Protein AF-A0A9J6EA76-F1 (afdb_monomer_lite)

Secondary structure (DSSP, 8-state):
------------HHHHHHHHHHHS-HHHHHHHTT---SSHHHHHHHHHHHHHHHHHHTT-PPPPPSTTS--TTTS------------------------------------TTSS-GGG-SS------------------------------B-TTT--BTS-GGG--SPP--------

Structure (mmCIF, N/CA/C/O backbone):
data_AF-A0A9J6EA76-F1
#
_entry.id   AF-A0A9J6EA76-F1
#
loop_
_atom_site.group_PDB
_atom_site.id
_atom_site.type_symbol
_atom_site.label_atom_id
_atom_site.label_alt_id
_atom_site.label_comp_id
_atom_site.label_asym_id
_atom_site.label_entity_id
_atom_site.label_seq_id
_atom_site.pdbx_PDB_ins_code
_atom_site.Cartn_x
_atom_site.Cartn_y
_atom_site.Cartn_z
_atom_site.occupancy
_atom_site.B_iso_or_equiv
_atom_site.auth_seq_id
_atom_site.auth_comp_id
_atom_site.auth_asym_id
_atom_site.auth_atom_id
_atom_site.pdbx_PDB_model_num
ATOM 1 N N . MET A 1 1 ? 14.378 36.658 -20.637 1.00 55.88 1 MET A N 1
ATOM 2 C CA . MET A 1 1 ? 14.372 35.574 -19.633 1.00 55.88 1 MET A CA 1
ATOM 3 C C . MET A 1 1 ? 14.347 34.257 -20.388 1.00 55.88 1 MET A C 1
ATOM 5 O O . MET A 1 1 ? 13.296 33.872 -20.879 1.00 55.88 1 MET A O 1
ATOM 9 N N . LEU A 1 2 ? 15.512 33.643 -20.594 1.00 50.22 2 LEU A N 1
ATOM 10 C CA . LEU A 1 2 ? 15.622 32.331 -21.230 1.00 50.22 2 LEU A CA 1
ATOM 11 C C . LEU A 1 2 ? 15.517 31.289 -20.116 1.00 50.22 2 LEU A C 1
ATOM 13 O O . LEU A 1 2 ? 16.391 31.225 -19.254 1.00 50.22 2 LEU A O 1
ATOM 17 N N . PHE A 1 3 ? 14.417 30.540 -20.088 1.00 50.12 3 PHE A N 1
ATOM 18 C CA . PHE A 1 3 ? 14.299 29.373 -19.224 1.00 50.12 3 PHE A CA 1
ATOM 19 C C . PHE A 1 3 ? 15.190 28.288 -19.816 1.00 50.12 3 PHE A C 1
ATOM 21 O O . PHE A 1 3 ? 14.877 27.731 -20.865 1.00 50.12 3 PHE A O 1
ATOM 28 N N . SER A 1 4 ? 16.329 28.039 -19.173 1.00 51.38 4 SER A N 1
ATOM 29 C CA . SER A 1 4 ? 17.165 26.885 -19.473 1.00 51.38 4 SER A CA 1
ATOM 30 C C . SER A 1 4 ? 16.314 25.635 -19.305 1.00 51.38 4 SER A C 1
ATOM 32 O O . SER A 1 4 ? 15.942 25.285 -18.185 1.00 51.38 4 SER A O 1
ATOM 34 N N . SER A 1 5 ? 15.981 24.990 -20.420 1.00 47.91 5 SER A N 1
ATOM 35 C CA . SER A 1 5 ? 15.414 23.650 -20.441 1.00 47.91 5 SER A CA 1
ATOM 36 C C . SER A 1 5 ? 16.389 22.749 -19.698 1.00 47.91 5 SER A C 1
ATOM 38 O O . SER A 1 5 ? 17.447 22.408 -20.224 1.00 47.91 5 SER A O 1
ATOM 40 N N . SER A 1 6 ? 16.083 22.438 -18.439 1.00 50.69 6 SER A N 1
ATOM 41 C CA . SER A 1 6 ? 16.825 21.447 -17.676 1.00 50.69 6 SER A CA 1
ATOM 42 C C . SER A 1 6 ? 16.812 20.176 -18.505 1.00 50.69 6 SER A C 1
ATOM 44 O O . SER A 1 6 ? 15.739 19.627 -18.759 1.00 50.69 6 SER A O 1
ATOM 46 N N . THR A 1 7 ? 17.983 19.755 -18.968 1.00 48.06 7 THR A N 1
ATOM 47 C CA . THR A 1 7 ? 18.190 18.452 -19.579 1.00 48.06 7 THR A CA 1
ATOM 48 C C . THR A 1 7 ? 17.643 17.425 -18.604 1.00 48.06 7 THR A C 1
ATOM 50 O O . THR A 1 7 ? 18.221 17.187 -17.543 1.00 48.06 7 THR A O 1
ATOM 53 N N . THR A 1 8 ? 16.472 16.884 -18.921 1.00 62.00 8 THR A N 1
ATOM 54 C CA . THR A 1 8 ? 15.944 15.679 -18.306 1.00 62.00 8 THR A CA 1
ATOM 55 C C . THR A 1 8 ? 16.911 14.576 -18.688 1.00 62.00 8 THR A C 1
ATOM 57 O O . THR A 1 8 ? 16.767 13.954 -19.734 1.00 62.00 8 THR A O 1
ATOM 60 N N . GLU A 1 9 ? 17.964 14.406 -17.894 1.00 66.94 9 GLU A N 1
ATOM 61 C CA . GLU A 1 9 ? 18.792 13.216 -17.946 1.00 66.94 9 GLU A CA 1
ATOM 62 C C . GLU A 1 9 ? 17.839 12.044 -17.712 1.00 66.94 9 GLU A C 1
ATOM 64 O O . GLU A 1 9 ? 17.245 11.907 -16.636 1.00 66.94 9 GLU A O 1
ATOM 69 N N . GLU A 1 10 ? 17.559 11.298 -18.779 1.00 83.44 10 GLU A N 1
ATOM 70 C CA . GLU A 1 10 ? 16.584 10.220 -18.750 1.00 83.44 10 GLU A CA 1
ATOM 71 C C . GLU A 1 10 ? 17.163 9.086 -17.913 1.00 83.44 10 GLU A C 1
ATOM 73 O O . GLU A 1 10 ? 17.881 8.214 -18.393 1.00 83.44 10 GLU A O 1
ATOM 78 N N . VAL A 1 11 ? 16.875 9.124 -16.613 1.00 92.88 11 VAL A N 1
ATOM 79 C CA . VAL A 1 11 ? 17.187 8.018 -15.714 1.00 92.88 11 VAL A CA 1
ATOM 80 C C . VAL A 1 11 ? 16.477 6.785 -16.263 1.00 92.88 11 VAL A C 1
ATOM 82 O O . VAL A 1 11 ? 15.264 6.827 -16.498 1.00 92.88 11 VAL A O 1
ATOM 85 N N . ALA A 1 12 ? 17.227 5.706 -16.465 1.00 94.94 12 ALA A N 1
ATOM 86 C CA . ALA A 1 12 ? 16.682 4.453 -16.956 1.00 94.94 12 ALA A CA 1
ATOM 87 C C . ALA A 1 12 ? 15.577 3.931 -16.012 1.00 94.94 12 ALA A C 1
ATOM 89 O O . ALA A 1 12 ? 15.610 4.129 -14.791 1.00 94.94 12 ALA A O 1
ATOM 90 N N . ASP A 1 13 ? 14.530 3.342 -16.588 1.00 93.81 13 ASP A N 1
ATOM 91 C CA . ASP A 1 13 ? 13.317 2.991 -15.844 1.00 93.81 13 ASP A CA 1
ATOM 92 C C . ASP A 1 13 ? 13.537 1.868 -14.822 1.00 93.81 13 ASP A C 1
ATOM 94 O O . ASP A 1 13 ? 12.853 1.839 -13.800 1.00 93.81 13 ASP A O 1
ATOM 98 N N . ASP A 1 14 ? 14.521 1.001 -15.041 1.00 94.06 14 ASP A N 1
ATOM 99 C CA . ASP A 1 14 ? 14.973 -0.018 -14.091 1.00 94.06 14 ASP A CA 1
ATOM 100 C C . ASP A 1 14 ? 15.482 0.615 -12.786 1.00 94.06 14 ASP A C 1
ATOM 102 O O . ASP A 1 14 ? 15.078 0.210 -11.695 1.00 94.06 14 ASP A O 1
ATOM 106 N N . VAL A 1 15 ? 16.272 1.689 -12.882 1.00 95.75 15 VAL A N 1
ATOM 107 C CA . VAL A 1 15 ? 16.758 2.447 -11.719 1.00 95.75 15 VAL A CA 1
ATOM 108 C C . VAL A 1 15 ? 15.598 3.128 -10.988 1.00 95.75 15 VAL A C 1
ATOM 110 O O . VAL A 1 15 ? 15.582 3.202 -9.753 1.00 95.75 15 VAL A O 1
ATOM 113 N N . LYS A 1 16 ? 14.589 3.611 -11.726 1.00 96.19 16 LYS A N 1
ATOM 114 C CA . LYS A 1 16 ? 13.380 4.195 -11.121 1.00 96.19 16 LYS A CA 1
ATOM 115 C C . LYS A 1 16 ? 12.563 3.138 -10.383 1.00 96.19 16 LYS A C 1
ATOM 117 O O . LYS A 1 16 ? 12.138 3.395 -9.258 1.00 96.19 16 LYS A O 1
ATOM 122 N N . VAL A 1 17 ? 12.366 1.965 -10.986 1.00 96.56 17 VAL A N 1
ATOM 123 C CA . VAL A 1 17 ? 11.671 0.832 -10.360 1.00 96.56 17 VAL A CA 1
ATOM 124 C C . VAL A 1 17 ? 12.399 0.407 -9.087 1.00 96.56 17 VAL A C 1
ATOM 126 O O . VAL A 1 17 ? 11.758 0.306 -8.044 1.00 96.56 17 VAL A O 1
ATOM 129 N N . ASP A 1 18 ? 13.724 0.254 -9.121 1.00 96.06 18 ASP A N 1
ATOM 130 C CA . ASP A 1 18 ? 14.513 -0.111 -7.939 1.00 96.06 18 ASP A CA 1
ATOM 131 C C . ASP A 1 18 ? 14.368 0.924 -6.811 1.00 96.06 18 ASP A C 1
ATOM 133 O O . ASP A 1 18 ? 14.136 0.578 -5.649 1.00 96.06 18 ASP A O 1
ATOM 137 N N . ARG A 1 19 ? 14.393 2.222 -7.144 1.00 97.25 19 ARG A N 1
ATOM 138 C CA . ARG A 1 19 ? 14.148 3.290 -6.163 1.00 97.25 19 ARG A CA 1
ATOM 139 C C . ARG A 1 19 ? 12.747 3.195 -5.547 1.00 97.25 19 ARG A C 1
ATOM 141 O O . ARG A 1 19 ? 12.625 3.355 -4.333 1.00 97.25 19 ARG A O 1
ATOM 148 N N . VAL A 1 20 ? 11.712 2.924 -6.346 1.00 96.75 20 VAL A N 1
ATOM 149 C CA . VAL A 1 20 ? 10.336 2.747 -5.847 1.00 96.75 20 VAL A CA 1
ATOM 150 C C . VAL A 1 20 ? 10.244 1.525 -4.935 1.00 96.75 20 VAL A C 1
ATOM 152 O O . VAL A 1 20 ? 9.685 1.627 -3.844 1.00 96.75 20 VAL A O 1
ATOM 155 N N . LEU A 1 21 ? 10.840 0.395 -5.324 1.00 95.50 21 LEU A N 1
ATOM 156 C CA . LEU A 1 21 ? 10.836 -0.829 -4.521 1.00 95.50 21 LEU A CA 1
ATOM 157 C C . LEU A 1 21 ? 11.513 -0.619 -3.160 1.00 95.50 21 LEU A C 1
ATOM 159 O O . LEU A 1 21 ? 10.963 -1.039 -2.144 1.00 95.50 21 LEU A O 1
ATOM 163 N N . ARG A 1 22 ? 12.634 0.113 -3.106 1.00 95.88 22 ARG A N 1
ATOM 164 C CA . ARG A 1 22 ? 13.307 0.470 -1.841 1.00 95.88 22 ARG A CA 1
ATOM 165 C C . ARG A 1 22 ? 12.469 1.381 -0.941 1.00 95.88 22 ARG A C 1
ATOM 167 O O . ARG A 1 22 ? 12.598 1.315 0.277 1.00 95.88 22 ARG A O 1
ATOM 174 N N . GLN A 1 23 ? 11.644 2.248 -1.526 1.00 96.50 23 GLN A N 1
ATOM 175 C CA . GLN A 1 23 ? 10.767 3.167 -0.788 1.00 96.50 23 GLN A CA 1
ATOM 176 C C . GLN A 1 23 ? 9.445 2.522 -0.355 1.00 96.50 23 GLN A C 1
ATOM 178 O O . GLN A 1 23 ? 8.742 3.056 0.504 1.00 96.50 23 GLN A O 1
ATOM 183 N N . MET A 1 24 ? 9.091 1.386 -0.949 1.00 95.38 24 MET A N 1
ATOM 184 C CA . MET A 1 24 ? 7.851 0.678 -0.674 1.00 95.38 24 MET A CA 1
ATOM 185 C C . MET A 1 24 ? 7.866 0.039 0.726 1.00 95.38 24 MET A C 1
ATOM 187 O O . MET A 1 24 ? 8.911 -0.360 1.232 1.00 95.38 24 MET A O 1
ATOM 191 N N . HIS A 1 25 ? 6.699 -0.085 1.365 1.00 92.31 25 HIS A N 1
ATOM 192 C CA . HIS A 1 25 ? 6.581 -0.681 2.700 1.00 92.31 25 HIS A CA 1
ATOM 193 C C . HIS A 1 25 ? 7.017 -2.166 2.708 1.00 92.31 25 HIS A C 1
ATOM 195 O O . HIS A 1 25 ? 6.622 -2.894 1.796 1.00 92.31 25 HIS A O 1
ATOM 201 N N . PRO A 1 26 ? 7.727 -2.672 3.740 1.00 92.88 26 PRO A N 1
ATOM 202 C CA . PRO A 1 26 ? 8.250 -4.048 3.758 1.00 92.88 26 PRO A CA 1
ATOM 203 C C . PRO A 1 26 ? 7.195 -5.136 3.499 1.00 92.88 26 PRO A C 1
ATOM 205 O O . PRO A 1 26 ? 7.407 -6.028 2.689 1.00 92.88 26 PRO A O 1
ATOM 208 N N . GLN A 1 27 ? 5.997 -5.007 4.081 1.00 88.56 27 GLN A N 1
ATOM 209 C CA . GLN A 1 27 ? 4.901 -5.967 3.846 1.00 88.56 27 GLN A CA 1
ATOM 210 C C . GLN A 1 27 ? 4.429 -6.030 2.382 1.00 88.56 27 GLN A C 1
ATOM 212 O O . GLN A 1 27 ? 3.846 -7.029 1.963 1.00 88.56 27 GLN A O 1
ATOM 217 N N . LEU A 1 28 ? 4.625 -4.950 1.618 1.00 92.06 28 LEU A N 1
ATOM 218 C CA . LEU A 1 28 ? 4.343 -4.919 0.185 1.00 92.06 28 LEU A CA 1
ATOM 219 C C . LEU A 1 28 ? 5.506 -5.519 -0.605 1.00 92.06 28 LEU A C 1
ATOM 221 O O . LEU A 1 28 ? 5.261 -6.194 -1.597 1.00 92.06 28 LEU A O 1
ATOM 225 N N . GLN A 1 29 ? 6.750 -5.329 -0.153 1.00 93.75 29 GLN A N 1
ATOM 226 C CA . GLN A 1 29 ? 7.928 -5.927 -0.787 1.00 93.75 29 GLN A CA 1
ATOM 227 C C . GLN A 1 29 ? 7.837 -7.459 -0.792 1.00 93.75 29 GLN A C 1
ATOM 229 O O . GLN A 1 29 ? 8.081 -8.066 -1.831 1.00 93.75 29 GLN A O 1
ATOM 234 N N . ASP A 1 30 ? 7.350 -8.075 0.290 1.00 93.25 30 ASP A N 1
ATOM 235 C CA . ASP A 1 30 ? 7.123 -9.530 0.361 1.00 93.25 30 ASP A CA 1
ATOM 236 C C . ASP A 1 30 ? 6.160 -10.045 -0.720 1.00 93.25 30 ASP A C 1
ATOM 238 O O . ASP A 1 30 ? 6.292 -11.162 -1.216 1.00 93.25 30 ASP A O 1
ATOM 242 N N . LEU A 1 31 ? 5.166 -9.235 -1.093 1.00 92.69 31 LEU A N 1
ATOM 243 C CA . LEU A 1 31 ? 4.193 -9.582 -2.132 1.00 92.69 31 LEU A CA 1
ATOM 244 C C . LEU A 1 31 ? 4.749 -9.406 -3.547 1.00 92.69 31 LEU A C 1
ATOM 246 O O . LEU A 1 31 ? 4.171 -9.931 -4.499 1.00 92.69 31 LEU A O 1
ATOM 250 N N . VAL A 1 32 ? 5.838 -8.650 -3.672 1.00 94.50 32 VAL A N 1
ATOM 251 C CA . VAL A 1 32 ? 6.461 -8.263 -4.937 1.00 94.50 32 VAL A CA 1
ATOM 252 C C . VAL A 1 32 ? 7.738 -9.054 -5.214 1.00 94.50 32 VAL A C 1
ATOM 254 O O . VAL A 1 32 ? 8.109 -9.182 -6.376 1.00 94.50 32 VAL A O 1
ATOM 257 N N . ALA A 1 33 ? 8.354 -9.660 -4.194 1.00 91.62 33 ALA A N 1
ATOM 258 C CA . ALA A 1 33 ? 9.632 -10.373 -4.264 1.00 91.62 33 ALA A CA 1
ATOM 259 C C . ALA A 1 33 ? 9.722 -11.477 -5.342 1.00 91.62 33 ALA A C 1
ATOM 261 O O . ALA A 1 33 ? 10.820 -11.841 -5.747 1.00 91.62 33 ALA A O 1
ATOM 262 N N . GLY A 1 34 ? 8.591 -12.001 -5.830 1.00 91.56 34 GLY A N 1
ATOM 263 C CA . GLY A 1 34 ? 8.538 -12.988 -6.919 1.00 91.56 34 GLY A CA 1
ATOM 264 C C . GLY A 1 34 ? 8.348 -12.408 -8.327 1.00 91.56 34 GLY A C 1
ATOM 265 O O . GLY A 1 34 ? 8.190 -13.168 -9.277 1.00 91.56 34 GLY A O 1
ATOM 266 N N . SER A 1 35 ? 8.311 -11.085 -8.475 1.00 93.62 35 SER A N 1
ATOM 267 C CA . SER A 1 35 ? 7.987 -10.398 -9.730 1.00 93.62 35 SER A CA 1
ATOM 268 C C . SER A 1 35 ? 9.038 -9.341 -10.054 1.00 93.62 35 SER A C 1
ATOM 270 O O . SER A 1 35 ? 9.375 -8.506 -9.221 1.00 93.62 35 SER A O 1
ATOM 272 N N . THR A 1 36 ? 9.544 -9.369 -11.285 1.00 95.75 36 THR A N 1
ATOM 273 C CA . THR A 1 36 ? 10.496 -8.387 -11.819 1.00 95.75 36 THR A CA 1
ATOM 274 C C . THR A 1 36 ? 9.788 -7.463 -12.803 1.00 95.75 36 THR A C 1
ATOM 276 O O . THR A 1 36 ? 9.001 -7.939 -13.622 1.00 95.75 36 THR A O 1
ATOM 279 N N . PHE A 1 37 ? 10.087 -6.164 -12.774 1.00 96.19 37 PHE A N 1
ATOM 280 C CA . PHE A 1 37 ? 9.464 -5.171 -13.657 1.00 96.19 37 PHE A CA 1
ATOM 281 C C . PHE A 1 37 ? 10.534 -4.451 -14.469 1.00 96.19 37 PHE A C 1
ATOM 283 O O . PHE A 1 37 ? 11.546 -4.027 -13.921 1.00 96.19 37 PHE A O 1
ATOM 290 N N . SER A 1 38 ? 10.291 -4.298 -15.769 1.00 94.12 38 SER A N 1
ATOM 291 C CA . SER A 1 38 ? 11.175 -3.580 -16.693 1.00 94.12 38 SER A CA 1
ATOM 292 C C . SER A 1 38 ? 10.861 -2.084 -16.795 1.00 94.12 38 SER A C 1
ATOM 294 O O . SER A 1 38 ? 11.691 -1.325 -17.281 1.00 94.12 38 SER A O 1
ATOM 296 N N . SER A 1 39 ? 9.673 -1.649 -16.356 1.00 97.12 39 SER A N 1
ATOM 297 C CA . SER A 1 39 ? 9.253 -0.246 -16.405 1.00 97.12 39 SER A CA 1
ATOM 298 C C . SER A 1 39 ? 8.307 0.133 -15.265 1.00 97.12 39 SER A C 1
ATOM 300 O O . SER A 1 39 ? 7.632 -0.718 -14.675 1.00 97.12 39 SER A O 1
ATOM 302 N N . LEU A 1 40 ? 8.202 1.440 -14.994 1.00 95.12 40 LEU A N 1
ATOM 303 C CA . LEU A 1 40 ? 7.243 1.991 -14.027 1.00 95.12 40 LEU A CA 1
ATOM 304 C C . LEU A 1 40 ? 5.790 1.685 -14.405 1.00 95.12 40 LEU A C 1
ATOM 306 O O . LEU A 1 40 ? 4.956 1.484 -13.525 1.00 95.12 40 LEU A O 1
ATOM 310 N N . LYS A 1 41 ? 5.491 1.623 -15.707 1.00 95.81 41 LYS A N 1
ATOM 311 C CA . LYS A 1 41 ? 4.154 1.290 -16.202 1.00 95.81 41 LYS A CA 1
ATOM 312 C C . LYS A 1 41 ? 3.782 -0.152 -15.858 1.00 95.81 41 LYS A C 1
ATOM 314 O O . LYS A 1 41 ? 2.719 -0.376 -15.294 1.00 95.81 41 LYS A O 1
ATOM 319 N N . ALA A 1 42 ? 4.688 -1.101 -16.105 1.00 95.88 42 ALA A N 1
ATOM 320 C CA . ALA A 1 42 ? 4.470 -2.505 -15.754 1.00 95.88 42 ALA A CA 1
ATOM 321 C C . ALA A 1 42 ? 4.277 -2.699 -14.238 1.00 95.88 42 ALA A C 1
ATOM 323 O O . ALA A 1 42 ? 3.449 -3.503 -13.816 1.00 95.88 42 ALA A O 1
ATOM 324 N N . LEU A 1 43 ? 5.007 -1.937 -13.414 1.00 96.44 43 LEU A N 1
ATOM 325 C CA . LEU A 1 43 ? 4.813 -1.929 -11.962 1.00 96.44 43 LEU A CA 1
ATOM 326 C C . LEU A 1 43 ? 3.432 -1.371 -11.572 1.00 96.44 43 LEU A C 1
ATOM 328 O O . LEU A 1 43 ? 2.768 -1.949 -10.713 1.00 96.44 43 LEU A O 1
ATOM 332 N N . ALA A 1 44 ? 2.993 -0.275 -12.200 1.00 94.94 44 ALA A N 1
ATOM 333 C CA . ALA A 1 44 ? 1.700 0.353 -11.929 1.00 94.94 44 ALA A CA 1
ATOM 334 C C . ALA A 1 44 ? 0.519 -0.562 -12.284 1.00 94.94 44 ALA A C 1
ATOM 336 O O . ALA A 1 44 ? -0.391 -0.708 -11.472 1.00 94.94 44 ALA A O 1
ATOM 337 N N . ASP A 1 45 ? 0.575 -1.245 -13.432 1.00 95.44 45 ASP A N 1
ATOM 338 C CA . ASP A 1 45 ? -0.480 -2.170 -13.867 1.00 95.44 45 ASP A CA 1
ATOM 339 C C . ASP A 1 45 ? -0.654 -3.347 -12.874 1.00 95.44 45 ASP A C 1
ATOM 341 O O . ASP A 1 45 ? -1.758 -3.852 -12.667 1.00 95.44 45 ASP A O 1
ATOM 345 N N . VAL A 1 46 ? 0.424 -3.767 -12.197 1.00 95.88 46 VAL A N 1
ATOM 346 C CA . VAL A 1 46 ? 0.389 -4.828 -11.169 1.00 95.88 46 VAL A CA 1
ATOM 347 C C . VAL A 1 46 ? 0.042 -4.290 -9.771 1.00 95.88 46 VAL A C 1
ATOM 349 O O . VAL A 1 46 ? -0.456 -5.041 -8.920 1.00 95.88 46 VAL A O 1
ATOM 352 N N . ALA A 1 47 ? 0.264 -2.997 -9.514 1.00 94.25 47 ALA A N 1
ATOM 353 C CA . ALA A 1 47 ? 0.041 -2.363 -8.215 1.00 94.25 47 ALA A CA 1
ATOM 354 C C . ALA A 1 47 ? -1.418 -2.461 -7.749 1.00 94.25 47 ALA A C 1
ATOM 356 O O . ALA A 1 47 ? -1.660 -2.734 -6.570 1.00 94.25 47 ALA A O 1
ATOM 357 N N . ASP A 1 48 ? -2.386 -2.340 -8.658 1.00 90.81 48 ASP A N 1
ATOM 358 C CA . ASP A 1 48 ? -3.808 -2.475 -8.321 1.00 90.81 48 ASP A CA 1
ATOM 359 C C . ASP A 1 48 ? -4.127 -3.869 -7.752 1.00 90.81 48 ASP A C 1
ATOM 361 O O . ASP A 1 48 ? -4.771 -4.004 -6.704 1.00 90.81 48 ASP A O 1
ATOM 365 N N . GLY A 1 49 ? -3.580 -4.923 -8.369 1.00 93.62 49 GLY A N 1
ATOM 366 C CA . GLY A 1 49 ? -3.712 -6.299 -7.885 1.00 93.62 49 GLY A CA 1
ATOM 367 C C . GLY A 1 49 ? -2.944 -6.571 -6.583 1.00 93.62 49 GLY A C 1
ATOM 368 O O . GLY A 1 49 ? -3.356 -7.402 -5.767 1.00 93.62 49 GLY A O 1
ATOM 369 N N . LEU A 1 50 ? -1.827 -5.877 -6.345 1.00 93.25 50 LEU A N 1
ATOM 370 C CA . LEU A 1 50 ? -1.111 -5.925 -5.064 1.00 93.25 50 LEU A CA 1
ATOM 371 C C . LEU A 1 50 ? -1.942 -5.297 -3.944 1.00 93.25 50 LEU A C 1
ATOM 373 O O . LEU A 1 50 ? -2.117 -5.925 -2.899 1.00 93.25 50 LEU A O 1
ATOM 377 N N . MET A 1 51 ? -2.510 -4.113 -4.173 1.00 89.75 51 MET A N 1
ATOM 378 C CA . MET A 1 51 ? -3.337 -3.417 -3.186 1.00 89.75 51 MET A CA 1
ATOM 379 C C . MET A 1 51 ? -4.573 -4.228 -2.797 1.00 89.75 51 MET A C 1
ATOM 381 O O . MET A 1 51 ? -4.934 -4.270 -1.620 1.00 89.75 51 MET A O 1
ATOM 385 N N . GLU A 1 52 ? -5.183 -4.939 -3.743 1.00 90.31 52 GLU A N 1
ATOM 386 C CA . GLU A 1 52 ? -6.289 -5.853 -3.452 1.00 90.31 52 GLU A CA 1
ATOM 387 C C . GLU A 1 52 ? -5.858 -7.017 -2.540 1.00 90.31 52 GLU A C 1
ATOM 389 O O . GLU A 1 52 ? -6.510 -7.306 -1.532 1.00 90.31 52 GLU A O 1
ATOM 394 N N . ARG A 1 53 ? -4.705 -7.646 -2.809 1.00 91.31 53 ARG A N 1
ATOM 395 C CA . ARG A 1 53 ? -4.151 -8.706 -1.941 1.00 91.31 53 ARG A CA 1
ATOM 396 C C . ARG A 1 53 ? -3.843 -8.201 -0.532 1.00 91.31 53 ARG A C 1
ATOM 398 O O . ARG A 1 53 ? -4.093 -8.904 0.448 1.00 91.31 53 ARG A O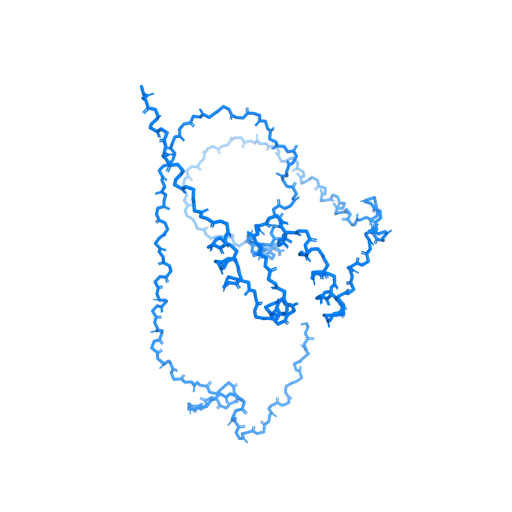 1
ATOM 405 N N . VAL A 1 54 ? -3.342 -6.976 -0.420 1.00 91.19 54 VAL A N 1
ATOM 406 C CA . VAL A 1 54 ? -3.047 -6.322 0.861 1.00 91.19 54 VAL A CA 1
ATOM 407 C C . VAL A 1 54 ? -4.324 -6.055 1.641 1.00 91.19 54 VAL A C 1
ATOM 409 O O . VAL A 1 54 ? -4.394 -6.402 2.818 1.00 91.19 54 VAL A O 1
ATOM 412 N N . ARG A 1 55 ? -5.361 -5.509 0.994 1.00 87.25 55 ARG A N 1
ATOM 413 C CA . ARG A 1 55 ? -6.673 -5.289 1.626 1.00 87.25 55 ARG A CA 1
ATOM 414 C C . ARG A 1 55 ? -7.263 -6.588 2.161 1.00 87.25 55 ARG A C 1
ATOM 416 O O . ARG A 1 55 ? -7.748 -6.600 3.291 1.00 87.25 55 ARG A O 1
ATOM 423 N N . ARG A 1 56 ? -7.155 -7.684 1.398 1.00 88.69 56 ARG A N 1
ATOM 424 C CA . ARG A 1 56 ? -7.582 -9.020 1.844 1.00 88.69 56 ARG A CA 1
ATOM 425 C C . ARG A 1 56 ? -6.805 -9.493 3.071 1.00 88.69 56 ARG A C 1
ATOM 427 O O . ARG A 1 56 ? -7.424 -9.970 4.017 1.00 88.69 56 ARG A O 1
ATOM 434 N N . ARG A 1 57 ? -5.476 -9.317 3.099 1.00 88.50 57 ARG A N 1
ATOM 435 C CA . ARG A 1 57 ? -4.642 -9.658 4.270 1.00 88.50 57 ARG A CA 1
ATOM 436 C C . ARG A 1 57 ? -4.994 -8.833 5.505 1.00 88.50 57 ARG A C 1
ATOM 438 O O . ARG A 1 57 ? -5.079 -9.383 6.595 1.00 88.50 57 ARG A O 1
ATOM 445 N N . LEU A 1 58 ? -5.220 -7.534 5.331 1.00 84.25 58 LEU A N 1
ATOM 446 C CA . LEU A 1 58 ? -5.583 -6.623 6.418 1.00 84.25 58 LEU A CA 1
ATOM 447 C C . LEU A 1 58 ? -7.040 -6.772 6.871 1.00 84.25 58 LEU A C 1
ATOM 449 O O . LEU A 1 58 ? -7.451 -6.073 7.793 1.00 84.25 58 LEU A O 1
ATOM 453 N N . GLN A 1 59 ? -7.825 -7.643 6.221 1.00 84.94 59 GLN A N 1
ATOM 454 C CA . GLN A 1 59 ? -9.269 -7.771 6.434 1.00 84.94 59 GLN A CA 1
ATOM 455 C C . GLN A 1 59 ? -9.977 -6.411 6.392 1.00 84.94 59 GLN A C 1
ATOM 457 O O . GLN A 1 59 ? -10.946 -6.175 7.116 1.00 84.94 59 GLN A O 1
ATOM 462 N N . TYR A 1 60 ? -9.473 -5.490 5.562 1.00 82.81 60 TYR A N 1
ATOM 463 C CA . TYR A 1 60 ? -10.021 -4.149 5.491 1.00 82.81 60 TYR A CA 1
ATOM 464 C C . TYR A 1 60 ? -11.453 -4.240 4.972 1.00 82.81 60 TYR A C 1
ATOM 466 O O . TYR A 1 60 ? -11.690 -4.547 3.803 1.00 82.81 60 TYR A O 1
ATOM 474 N N . ARG A 1 61 ? -12.413 -3.971 5.856 1.00 76.88 61 ARG A N 1
ATOM 475 C CA . ARG A 1 61 ? -13.794 -3.736 5.461 1.00 76.88 61 ARG A CA 1
ATOM 476 C C . ARG A 1 61 ? -13.906 -2.258 5.111 1.00 76.88 61 ARG A C 1
ATOM 478 O O . ARG A 1 61 ? -13.664 -1.436 6.000 1.00 76.88 61 ARG A O 1
ATOM 485 N N . PRO A 1 62 ? -14.230 -1.904 3.853 1.00 75.88 62 PRO A N 1
ATOM 486 C CA . PRO A 1 62 ? -14.492 -0.515 3.527 1.00 75.88 62 PRO A CA 1
ATOM 487 C C . PRO A 1 62 ? -15.564 0.006 4.487 1.00 75.88 62 PRO A C 1
ATOM 489 O O . PRO A 1 62 ? -16.490 -0.744 4.824 1.00 75.88 62 PRO A O 1
ATOM 492 N N . PRO A 1 63 ? -15.428 1.249 4.978 1.00 79.56 63 PRO A N 1
ATOM 493 C CA . PRO A 1 63 ? -16.460 1.835 5.808 1.00 79.56 63 PRO A CA 1
ATOM 494 C C . PRO A 1 63 ? -17.786 1.726 5.051 1.00 7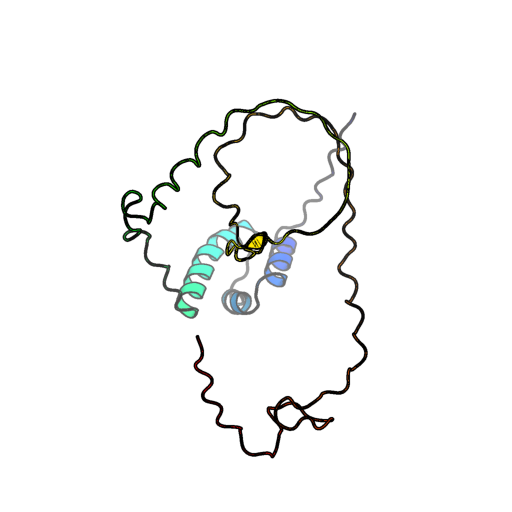9.56 63 PRO A C 1
ATOM 496 O O . PRO A 1 63 ? -17.794 1.915 3.827 1.00 79.56 63 PRO A O 1
ATOM 499 N N . PRO A 1 64 ? -18.888 1.382 5.739 1.00 77.81 64 PRO A N 1
ATOM 500 C CA . PRO A 1 64 ? -20.184 1.323 5.091 1.00 77.81 64 PRO A CA 1
ATOM 501 C C . PRO A 1 64 ? -20.411 2.640 4.339 1.00 77.81 64 PRO A C 1
ATOM 503 O O . PRO A 1 64 ? -20.030 3.705 4.847 1.00 77.81 64 PRO A O 1
ATOM 506 N N . PRO A 1 65 ? -20.969 2.588 3.116 1.00 77.94 65 PRO A N 1
ATOM 507 C CA . PRO A 1 65 ? -21.274 3.804 2.384 1.00 77.94 65 PRO A CA 1
ATOM 508 C C . PRO A 1 65 ? -22.142 4.707 3.266 1.00 77.94 65 PRO A C 1
ATOM 510 O O . PRO A 1 65 ? -22.878 4.236 4.135 1.00 77.94 65 PRO A O 1
ATOM 513 N N . LYS A 1 66 ? -22.043 6.022 3.062 1.00 74.25 66 LYS A N 1
ATOM 514 C CA . LYS A 1 66 ? -22.811 7.032 3.805 1.00 74.25 66 LYS A CA 1
ATOM 515 C C . LYS A 1 66 ? -24.299 6.999 3.417 1.00 74.25 66 LYS A C 1
ATOM 517 O O . LYS A 1 66 ? -24.846 8.006 2.998 1.00 74.25 66 LYS A O 1
ATOM 522 N N . THR A 1 67 ? -24.958 5.851 3.504 1.00 69.75 67 THR A N 1
ATOM 523 C CA . THR A 1 67 ? -26.389 5.696 3.209 1.00 69.75 67 THR A CA 1
ATOM 524 C C . THR A 1 67 ? -27.262 6.027 4.420 1.00 69.75 67 THR A C 1
ATOM 526 O O . THR A 1 67 ? -28.448 6.259 4.253 1.00 69.75 67 THR A O 1
ATOM 529 N N . ASN A 1 68 ? -26.667 6.121 5.618 1.00 61.53 68 ASN A N 1
ATOM 530 C CA . ASN A 1 68 ? -27.333 6.473 6.879 1.00 61.53 68 ASN A CA 1
ATOM 531 C C . ASN A 1 68 ? -26.741 7.740 7.515 1.00 61.53 68 ASN A C 1
ATOM 533 O O . ASN A 1 68 ? -26.617 7.828 8.737 1.00 61.53 68 ASN A O 1
ATOM 537 N N . GLN A 1 69 ? -26.314 8.721 6.716 1.00 63.91 69 GLN A N 1
ATOM 538 C CA . GLN A 1 69 ? -26.269 10.064 7.285 1.00 63.91 69 GLN A CA 1
ATOM 539 C C . GLN A 1 69 ? -27.721 10.471 7.463 1.00 63.91 69 GLN A C 1
ATOM 541 O O . GLN A 1 69 ? -28.462 10.542 6.486 1.00 63.91 69 GLN A O 1
ATOM 546 N N . VAL A 1 70 ? -28.120 10.642 8.726 1.00 67.00 70 VAL A N 1
ATOM 547 C CA . VAL A 1 70 ? -29.350 11.331 9.106 1.00 67.00 70 VAL A CA 1
ATOM 548 C C . VAL A 1 70 ? -29.492 12.502 8.139 1.00 67.00 70 VAL A C 1
ATOM 550 O O . VAL A 1 70 ? -28.534 13.268 7.984 1.00 67.00 70 VAL A O 1
ATOM 553 N N . ALA A 1 71 ? -30.595 12.519 7.386 1.00 63.94 71 ALA A N 1
ATOM 554 C CA . ALA A 1 71 ? -30.789 13.459 6.293 1.00 63.94 71 ALA A CA 1
ATOM 555 C C . ALA A 1 71 ? -30.459 14.881 6.787 1.00 63.94 71 ALA A C 1
ATOM 557 O O . ALA A 1 71 ? -30.576 15.170 7.976 1.00 63.94 71 ALA A O 1
ATOM 558 N N . ARG A 1 72 ? -29.901 15.745 5.934 1.00 61.66 72 ARG A N 1
ATOM 559 C CA . ARG A 1 72 ? -29.300 17.024 6.374 1.00 61.66 72 ARG A CA 1
ATOM 560 C C . ARG A 1 72 ? -30.281 17.913 7.156 1.00 61.66 72 ARG A C 1
ATOM 562 O O . ARG A 1 72 ? -29.855 18.700 7.989 1.00 61.66 72 ARG A O 1
ATOM 569 N N . ASP A 1 73 ? -31.564 17.753 6.882 1.00 65.56 73 ASP A N 1
ATOM 570 C CA . ASP A 1 73 ? -32.732 18.320 7.558 1.00 65.56 73 ASP A CA 1
ATOM 571 C C . ASP A 1 73 ? -33.011 17.726 8.954 1.00 65.56 73 ASP A C 1
ATOM 573 O O . ASP A 1 73 ? -33.577 18.398 9.808 1.00 65.56 73 ASP A O 1
ATOM 577 N N . LEU A 1 74 ? -32.571 16.498 9.211 1.00 64.06 74 LEU A N 1
ATOM 578 C CA . LEU A 1 74 ? -32.612 15.815 10.507 1.00 64.06 74 LEU A CA 1
ATOM 579 C C . LEU A 1 74 ? -31.284 15.915 11.284 1.00 64.06 74 LEU A C 1
ATOM 581 O O . LEU A 1 74 ? -31.219 15.544 12.459 1.00 64.06 74 LEU A O 1
ATOM 585 N N . ALA A 1 75 ? -30.201 16.379 10.650 1.00 71.56 75 ALA A N 1
ATOM 586 C CA . ALA A 1 75 ? -28.962 16.691 11.351 1.00 71.56 75 ALA A CA 1
ATOM 587 C C . ALA A 1 75 ? -29.234 17.845 12.322 1.00 71.56 75 ALA A C 1
ATOM 589 O O . ALA A 1 75 ? -29.811 18.853 11.921 1.00 71.56 75 ALA A O 1
ATOM 590 N N . TYR A 1 76 ? -28.829 17.683 13.589 1.00 67.88 76 TYR A N 1
ATOM 591 C CA . TYR A 1 76 ? -29.038 18.660 14.661 1.00 67.88 76 TYR A CA 1
ATOM 592 C C . TYR A 1 76 ? -28.666 20.070 14.188 1.00 67.88 76 TYR A C 1
ATOM 594 O O . TYR A 1 76 ? -27.494 20.449 14.141 1.00 67.88 76 TYR A O 1
ATOM 602 N N . SER A 1 77 ? -29.682 20.839 13.813 1.00 63.69 77 SER A N 1
ATOM 603 C CA . SER A 1 77 ? -29.559 22.268 13.620 1.00 63.69 77 SER A CA 1
ATOM 604 C C . SER A 1 77 ? -29.691 22.858 15.005 1.00 63.69 77 SER A C 1
ATOM 606 O O . SER A 1 77 ? -30.718 22.682 15.660 1.00 63.69 77 SER A O 1
ATOM 608 N N . ALA A 1 78 ? -28.632 23.511 15.479 1.00 64.94 78 ALA A N 1
ATOM 609 C CA . ALA A 1 78 ? -28.723 24.362 16.650 1.00 64.94 78 ALA A CA 1
ATOM 610 C C . ALA A 1 78 ? -29.717 25.482 16.307 1.00 64.94 78 ALA A C 1
ATOM 612 O O . ALA A 1 78 ? -29.344 26.505 15.737 1.00 64.94 78 ALA A O 1
ATOM 613 N N . HIS A 1 79 ? -31.005 25.226 16.542 1.00 52.56 79 HIS A N 1
ATOM 614 C CA . HIS A 1 79 ? -32.051 26.211 16.360 1.00 52.56 79 HIS A CA 1
ATOM 615 C C . HIS A 1 79 ? -31.697 27.430 17.206 1.00 52.56 79 HIS A C 1
ATOM 617 O O . HIS A 1 79 ? -31.304 27.295 18.364 1.00 52.56 79 HIS A O 1
ATOM 623 N N . GLY A 1 80 ? -31.788 28.580 16.539 1.00 53.28 80 GLY A N 1
ATOM 624 C CA . GLY A 1 80 ? -31.407 29.916 16.967 1.00 53.28 80 GLY A CA 1
ATOM 625 C C . GLY A 1 80 ? -31.222 30.114 18.465 1.00 53.28 80 GLY A C 1
ATOM 626 O O . GLY A 1 80 ? -32.167 30.018 19.244 1.00 53.28 80 GLY A O 1
ATOM 627 N N . MET A 1 81 ? -30.022 30.563 18.830 1.00 49.06 81 MET A N 1
ATOM 628 C CA . MET A 1 81 ? -29.968 31.645 19.805 1.00 49.06 81 MET A CA 1
ATOM 629 C C . MET A 1 81 ? -30.829 32.774 19.223 1.00 49.06 81 MET A C 1
ATOM 631 O O . MET A 1 81 ? -30.514 33.226 18.119 1.00 49.06 81 MET A O 1
ATOM 635 N N . PRO A 1 82 ? -31.942 33.174 19.865 1.00 57.66 82 PRO A N 1
ATOM 636 C CA . PRO A 1 82 ? -32.640 34.372 19.438 1.00 57.66 82 PRO A CA 1
ATOM 637 C C . PRO A 1 82 ? -31.636 35.518 19.502 1.00 57.66 82 PRO A C 1
ATOM 639 O O . PRO A 1 82 ? -30.926 35.656 20.503 1.00 57.66 82 PRO A O 1
ATOM 642 N N . ASP A 1 83 ? -31.552 36.279 18.409 1.00 55.22 83 ASP A N 1
ATOM 643 C CA . ASP A 1 83 ? -30.772 37.506 18.327 1.00 55.22 83 ASP A CA 1
ATOM 644 C C . ASP A 1 83 ? -30.963 38.293 19.620 1.00 55.22 83 ASP A C 1
ATOM 646 O O . ASP A 1 83 ? -32.074 38.700 19.976 1.00 55.22 83 ASP A O 1
ATOM 650 N N . ALA A 1 84 ? -29.864 38.442 20.357 1.00 52.00 84 ALA A N 1
ATOM 651 C CA . ALA A 1 84 ? -29.807 39.323 21.497 1.00 52.00 84 ALA A CA 1
ATOM 652 C C . ALA A 1 84 ? -30.230 40.708 21.004 1.00 52.00 84 ALA A C 1
ATOM 654 O O . ALA A 1 84 ? -29.535 41.330 20.204 1.00 52.00 84 ALA A O 1
ATOM 655 N N . MET A 1 85 ? -31.418 41.110 21.456 1.00 51.22 85 MET A N 1
ATOM 656 C CA . MET A 1 85 ? -31.995 42.449 21.445 1.00 51.22 85 MET A CA 1
ATOM 657 C C . MET A 1 85 ? -30.983 43.519 21.028 1.00 51.22 85 MET A C 1
ATOM 659 O O . MET A 1 85 ? -30.040 43.819 21.764 1.00 51.22 85 MET A O 1
ATOM 663 N N . ALA A 1 86 ? -31.213 44.106 19.855 1.00 52.44 86 ALA A N 1
ATOM 664 C CA . ALA A 1 86 ? -30.549 45.317 19.413 1.00 52.44 86 ALA A CA 1
ATOM 665 C C . ALA A 1 86 ? -30.678 46.395 20.503 1.00 52.44 86 ALA A C 1
ATOM 667 O O . ALA A 1 86 ? -31.745 46.970 20.714 1.00 52.44 86 ALA A O 1
ATOM 668 N N . VAL A 1 87 ? -29.580 46.647 21.215 1.00 53.59 87 VAL A N 1
ATOM 669 C CA . VAL A 1 87 ? -29.444 47.794 22.113 1.00 53.59 87 VAL A CA 1
ATOM 670 C C . VAL A 1 87 ? -29.217 49.032 21.235 1.00 53.59 87 VAL A C 1
ATOM 672 O O . VAL A 1 87 ? -28.308 49.011 20.400 1.00 53.59 87 VAL A O 1
ATOM 675 N N . PRO A 1 88 ? -30.006 50.111 21.380 1.00 49.28 88 PRO A N 1
ATOM 676 C CA . PRO A 1 88 ? -29.785 51.341 20.630 1.00 49.28 88 PRO A CA 1
ATOM 677 C C . PRO A 1 88 ? -28.438 51.963 21.020 1.00 49.28 88 PRO A C 1
ATOM 679 O O . PRO A 1 88 ? -28.162 52.221 22.193 1.00 49.28 88 PRO A O 1
ATOM 682 N N . GLN A 1 89 ? -27.587 52.196 20.020 1.00 47.66 89 GLN A N 1
ATOM 683 C CA . GLN A 1 89 ? -26.299 52.860 20.187 1.00 47.66 89 GLN A CA 1
ATOM 684 C C . GLN A 1 89 ? -26.513 54.351 20.476 1.00 47.66 89 GLN A C 1
ATOM 686 O O . GLN A 1 89 ? -26.739 55.141 19.562 1.00 47.66 89 GLN A O 1
ATOM 691 N N . HIS A 1 90 ? -26.397 54.748 21.744 1.00 42.78 90 HIS A N 1
ATOM 692 C CA . HIS A 1 90 ? -26.088 56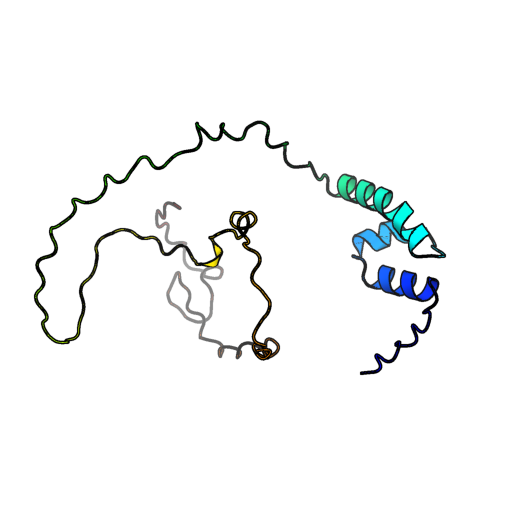.130 22.097 1.00 42.78 90 HIS A CA 1
ATOM 693 C C . HIS A 1 90 ? -24.573 56.292 22.215 1.00 42.78 90 HIS A C 1
ATOM 695 O O . HIS A 1 90 ? -23.908 55.672 23.042 1.00 42.78 90 HIS A O 1
ATOM 701 N N . SER A 1 91 ? -24.041 57.130 21.333 1.00 54.53 91 SER A N 1
ATOM 702 C CA . SER A 1 91 ? -22.656 57.570 21.273 1.00 54.53 91 SER A CA 1
ATOM 703 C C . SER A 1 91 ? -22.257 58.346 22.527 1.00 54.53 91 SER A C 1
ATOM 705 O O . SER A 1 91 ? -22.773 59.439 22.767 1.00 54.53 91 SER A O 1
ATOM 707 N N . VAL A 1 92 ? -21.270 57.842 23.265 1.00 41.47 92 VAL A N 1
ATOM 708 C CA . VAL A 1 92 ? -20.423 58.675 24.126 1.00 41.47 92 VAL A CA 1
ATOM 709 C C . VAL A 1 92 ? -19.004 58.122 24.108 1.00 41.47 92 VAL A C 1
ATOM 711 O O . VAL A 1 92 ? -18.765 56.958 24.417 1.00 41.47 92 VAL A O 1
ATOM 714 N N . ALA A 1 93 ? -18.065 58.969 23.697 1.00 50.56 93 ALA A N 1
ATOM 715 C CA . ALA A 1 93 ? -16.639 58.695 23.726 1.00 50.56 93 ALA A CA 1
ATOM 716 C C . ALA A 1 93 ? -16.102 58.922 25.143 1.00 50.56 93 ALA A C 1
ATOM 718 O O . ALA A 1 93 ? -16.213 60.036 25.648 1.00 50.56 93 ALA A O 1
ATOM 719 N N . VAL A 1 94 ? -15.481 57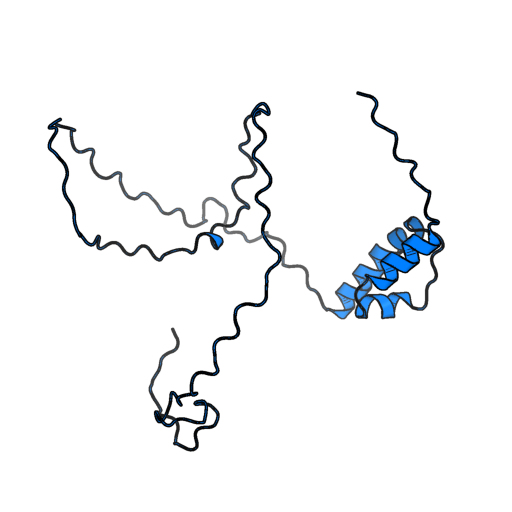.907 25.756 1.00 39.75 94 VAL A N 1
ATOM 720 C CA . VAL A 1 94 ? -14.626 58.073 26.943 1.00 39.75 94 VAL A CA 1
ATOM 721 C C . VAL A 1 94 ? -13.488 57.037 26.928 1.00 39.75 94 VAL A C 1
ATOM 723 O O . VAL A 1 94 ? -13.717 55.835 26.907 1.00 39.75 94 VAL A O 1
ATOM 726 N N . VAL A 1 95 ? -12.271 57.580 26.869 1.00 40.16 95 VAL A N 1
ATOM 727 C CA . VAL A 1 95 ? -10.961 57.203 27.443 1.00 40.16 95 VAL A CA 1
ATOM 728 C C . VAL A 1 95 ? -10.697 55.766 27.950 1.00 40.16 95 VAL A C 1
ATOM 730 O O . VAL A 1 95 ? -11.452 55.187 28.721 1.00 40.16 95 VAL A O 1
ATOM 733 N N . SER A 1 96 ? -9.502 55.279 27.591 1.00 46.25 96 SER A N 1
ATOM 734 C CA . SER A 1 96 ? -8.719 54.167 28.154 1.00 46.25 96 SER A CA 1
ATOM 735 C C . SER A 1 96 ? -8.910 53.867 29.647 1.00 46.25 96 SER A C 1
ATOM 737 O O . SER A 1 96 ? -8.802 54.782 30.456 1.00 46.25 96 SER A O 1
ATOM 739 N N . ALA A 1 97 ? -8.961 52.580 30.018 1.00 39.66 97 ALA A N 1
ATOM 740 C CA . ALA A 1 97 ? -8.110 51.984 31.061 1.00 39.66 97 ALA A CA 1
ATOM 741 C C . ALA A 1 97 ? -8.354 50.470 31.227 1.00 39.66 97 ALA A C 1
ATOM 743 O O . ALA A 1 97 ? -9.355 49.905 30.806 1.00 39.66 97 ALA A O 1
ATOM 744 N N . LEU A 1 98 ? -7.352 49.853 31.840 1.00 48.16 98 LEU A N 1
ATOM 745 C CA . LEU A 1 98 ? -7.117 48.451 32.160 1.00 48.16 98 LEU A CA 1
ATOM 746 C C . LEU A 1 98 ? -8.252 47.718 32.911 1.00 48.16 98 LEU A C 1
ATOM 748 O O . LEU A 1 98 ? -8.907 48.281 33.780 1.00 48.16 98 LEU A O 1
ATOM 752 N N . ASN A 1 99 ? -8.224 46.391 32.729 1.00 45.44 99 ASN A N 1
ATOM 753 C CA . ASN A 1 99 ? -8.360 45.334 33.744 1.00 45.44 99 ASN A CA 1
ATOM 754 C C . ASN A 1 99 ? -9.655 44.489 33.783 1.00 45.44 99 ASN A C 1
ATOM 756 O O . ASN A 1 99 ? -10.767 44.992 33.804 1.00 45.44 99 ASN A O 1
ATOM 760 N N . ALA A 1 100 ? -9.408 43.174 33.838 1.00 46.50 100 ALA A N 1
ATOM 761 C CA . ALA A 1 100 ? -10.190 42.063 34.389 1.00 46.50 100 ALA A CA 1
ATOM 762 C C . ALA A 1 100 ? -11.733 42.130 34.405 1.00 46.50 100 ALA A C 1
ATOM 764 O O . ALA A 1 100 ? -12.339 42.863 35.179 1.00 46.50 100 ALA A O 1
ATOM 765 N N . GLY A 1 101 ? -12.368 41.184 33.707 1.00 34.62 101 GLY A N 1
ATOM 766 C CA . GLY A 1 101 ? -13.766 40.827 33.941 1.00 34.62 101 GLY A CA 1
ATOM 767 C C . GLY A 1 101 ? -14.106 39.492 33.297 1.00 34.62 101 GLY A C 1
ATOM 768 O O . GLY A 1 101 ? -14.218 39.392 32.081 1.00 34.62 101 GLY A O 1
ATOM 769 N N . TRP A 1 102 ? -14.206 38.453 34.120 1.00 45.81 102 TRP A N 1
ATOM 770 C CA . TRP A 1 102 ? -14.643 37.115 33.739 1.00 45.81 102 TRP A CA 1
ATOM 771 C C . TRP A 1 102 ? -16.001 37.142 33.029 1.00 45.81 102 TRP A C 1
ATOM 773 O O . TRP A 1 102 ? -16.965 37.692 33.555 1.00 45.81 102 TRP A O 1
ATOM 783 N N . THR A 1 103 ? -16.097 36.489 31.872 1.00 50.38 103 THR A N 1
ATOM 784 C CA . THR A 1 103 ? -17.381 36.105 31.283 1.00 50.38 103 THR A CA 1
ATOM 785 C C . THR A 1 103 ? -17.744 34.691 31.755 1.00 50.38 103 THR A C 1
ATOM 787 O O . THR A 1 103 ? -16.960 33.758 31.563 1.00 50.38 103 THR A O 1
ATOM 790 N N . PRO A 1 104 ? -18.919 34.479 32.375 1.00 52.19 104 PRO A N 1
ATOM 791 C CA . PRO A 1 104 ? -19.443 33.150 32.626 1.00 52.19 104 PRO A CA 1
ATOM 792 C C . PRO A 1 104 ? -20.245 32.718 31.397 1.00 52.19 104 PRO A C 1
ATOM 794 O O . PRO A 1 104 ? -21.422 33.026 31.245 1.00 52.19 104 PRO A O 1
ATOM 797 N N . GLY A 1 105 ? -19.584 32.016 30.489 1.00 44.84 105 GLY A N 1
ATOM 798 C CA . GLY A 1 105 ? -20.223 31.338 29.371 1.00 44.84 105 GLY A CA 1
ATOM 799 C C . GLY A 1 105 ? -19.306 30.212 28.947 1.00 44.84 105 GLY A C 1
ATOM 800 O O . GLY A 1 105 ? -18.183 30.468 28.527 1.00 44.84 105 GLY A O 1
ATOM 801 N N . CYS A 1 106 ? -19.742 28.971 29.147 1.00 46.09 106 CYS A N 1
ATOM 802 C CA . CYS A 1 106 ? -18.972 27.756 28.913 1.00 46.09 106 CYS A CA 1
ATOM 803 C C . CYS A 1 106 ? -18.568 27.605 27.435 1.00 46.09 106 CYS A C 1
ATOM 805 O O . CYS A 1 106 ? -19.164 26.838 26.687 1.00 46.09 106 CYS A O 1
ATOM 807 N N . ALA A 1 107 ? -17.527 28.317 27.018 1.00 50.66 107 ALA A N 1
ATOM 808 C CA . ALA A 1 107 ? -16.798 28.052 25.795 1.00 50.66 107 ALA A CA 1
ATOM 809 C C . ALA A 1 107 ? -15.716 27.027 26.136 1.00 50.66 107 ALA A C 1
ATOM 811 O O . ALA A 1 107 ? -14.659 27.362 26.671 1.00 50.66 107 ALA A O 1
ATOM 812 N N . TRP A 1 108 ? -15.988 25.753 25.853 1.00 56.91 108 TRP A N 1
ATOM 813 C CA . TRP A 1 108 ? -14.909 24.780 25.729 1.00 56.91 108 TRP A CA 1
ATOM 814 C C . TRP A 1 108 ? -13.910 25.345 24.714 1.00 56.91 108 TRP A C 1
ATOM 816 O O . TRP A 1 108 ? -14.3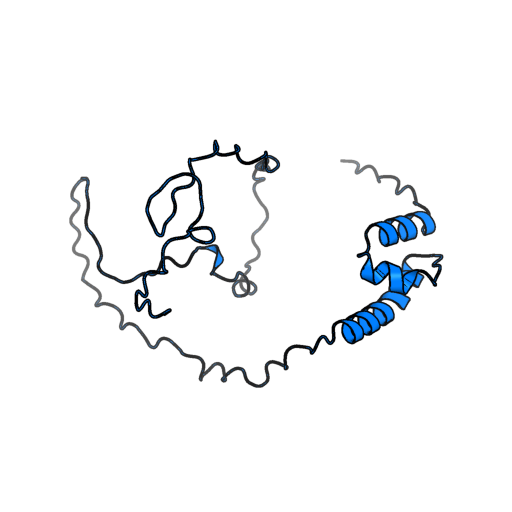32 25.677 23.603 1.00 56.91 108 TRP A O 1
ATOM 826 N N . PRO A 1 109 ? -12.614 25.487 25.043 1.00 57.91 109 PRO A N 1
ATOM 827 C CA . PRO A 1 109 ? -11.631 25.857 24.046 1.00 57.91 109 PRO A CA 1
ATOM 828 C C . PRO A 1 109 ? -11.500 24.673 23.088 1.00 57.91 109 PRO A C 1
ATOM 830 O O . PRO A 1 109 ? -10.712 23.752 23.301 1.00 57.91 109 PRO A O 1
ATOM 833 N N . LEU A 1 110 ? -12.315 24.672 22.034 1.00 54.47 110 LEU A N 1
ATOM 834 C CA . LEU A 1 110 ? -12.064 23.848 20.869 1.00 54.47 110 LEU A CA 1
ATOM 835 C C . LEU A 1 110 ? -10.693 24.275 20.354 1.00 54.47 110 LEU A C 1
ATOM 837 O O . LEU A 1 110 ? -10.483 25.412 19.936 1.00 54.47 110 LEU A O 1
ATOM 841 N N . HIS A 1 111 ? -9.731 23.361 20.462 1.00 56.56 111 HIS A N 1
ATOM 842 C CA . HIS A 1 111 ? -8.404 23.542 19.902 1.00 56.56 111 HIS A CA 1
ATOM 843 C C . HIS A 1 111 ? -8.564 23.936 18.421 1.00 56.56 111 HIS A C 1
ATOM 845 O O . HIS A 1 111 ? -9.332 23.273 17.722 1.00 56.56 111 HIS A O 1
ATOM 851 N N . PRO A 1 112 ? -7.852 24.946 17.892 1.00 57.75 112 PRO A N 1
ATOM 852 C CA . PRO A 1 112 ? -8.007 25.390 16.500 1.00 57.75 112 PRO A CA 1
ATOM 853 C C . PRO A 1 112 ? -7.736 24.289 15.454 1.00 57.75 112 PRO A C 1
ATOM 855 O O . PRO A 1 112 ? -8.091 24.437 14.293 1.00 57.75 112 PRO A O 1
ATOM 858 N N . GLY A 1 113 ? -7.164 23.148 15.861 1.00 57.66 113 GLY A N 1
ATOM 859 C CA . GLY A 1 113 ? -7.045 21.938 15.034 1.00 57.66 113 GLY A CA 1
ATOM 860 C C . GLY A 1 113 ? -8.281 21.020 14.986 1.00 57.66 113 GLY A C 1
ATOM 861 O O . GLY A 1 113 ? -8.250 20.028 14.267 1.00 57.66 113 GLY A O 1
ATOM 862 N N . ALA A 1 114 ? -9.341 21.302 15.749 1.00 55.53 114 ALA A N 1
ATOM 863 C CA . ALA A 1 114 ? -10.600 20.548 15.727 1.00 55.53 114 ALA A CA 1
ATOM 864 C C . ALA A 1 114 ? -11.591 21.075 14.671 1.00 55.53 114 ALA A C 1
ATOM 866 O O . ALA A 1 114 ? -12.560 20.391 14.342 1.00 55.53 114 ALA A O 1
ATOM 867 N N . VAL A 1 115 ? -11.329 22.253 14.094 1.00 58.44 115 VAL A N 1
ATOM 868 C CA . VAL A 1 115 ? -12.038 22.728 12.903 1.00 58.44 115 VAL A CA 1
ATOM 869 C C . VAL A 1 115 ? -11.446 21.999 11.700 1.00 58.44 115 VAL A C 1
ATOM 871 O O . VAL A 1 115 ? -10.360 22.316 11.223 1.00 58.44 115 VAL A O 1
ATOM 874 N N . GLN A 1 116 ? -12.142 20.960 11.246 1.00 50.78 116 GLN A N 1
ATOM 875 C CA . GLN A 1 116 ? -11.791 20.233 10.030 1.00 50.78 116 GLN A CA 1
ATOM 876 C C . GLN A 1 116 ? -11.796 21.207 8.828 1.00 50.78 116 GLN A C 1
ATOM 878 O O . GLN A 1 116 ? -12.839 21.798 8.547 1.00 50.78 116 GLN A O 1
ATOM 883 N N . PRO A 1 117 ? -10.694 21.344 8.062 1.00 51.94 117 PRO A N 1
ATOM 884 C CA . PRO A 1 117 ? -10.625 22.210 6.873 1.00 51.94 117 PRO A CA 1
ATOM 885 C C . PRO A 1 117 ? -11.533 21.782 5.706 1.00 51.94 117 PRO A C 1
ATOM 887 O O . PRO A 1 117 ? -11.512 22.392 4.640 1.00 51.94 117 PRO A O 1
ATOM 890 N N . SER A 1 118 ? -12.310 20.709 5.861 1.00 55.81 118 SER A N 1
ATOM 891 C CA . SER A 1 118 ? -13.080 20.086 4.784 1.00 55.81 118 SER A CA 1
ATOM 892 C C . SER A 1 118 ? -14.354 20.837 4.389 1.00 55.81 118 SER A C 1
ATOM 894 O O . SER A 1 118 ? -14.976 20.450 3.405 1.00 55.81 118 SER A O 1
ATOM 896 N N . TYR A 1 119 ? -14.723 21.918 5.085 1.00 50.47 119 TYR A N 1
ATOM 897 C CA . TYR A 1 119 ? -15.935 22.695 4.785 1.00 50.47 119 TYR A CA 1
ATOM 898 C C . TYR A 1 119 ? -15.703 24.050 4.096 1.00 50.47 119 TYR A C 1
ATOM 900 O O . TYR A 1 119 ? -16.672 24.751 3.830 1.00 50.47 119 TYR A O 1
ATOM 908 N N . HIS A 1 120 ? -14.464 24.414 3.740 1.00 48.97 120 HIS A N 1
ATOM 909 C CA . HIS A 1 120 ? -14.171 25.710 3.102 1.00 48.97 120 HIS A CA 1
ATOM 910 C C . HIS A 1 120 ? -13.626 25.586 1.668 1.00 48.97 120 HIS A C 1
ATOM 912 O O . HIS A 1 120 ? -12.728 26.330 1.276 1.00 48.97 120 HIS A O 1
ATOM 918 N N . ARG A 1 121 ? -14.123 24.622 0.875 1.00 50.66 121 ARG A N 1
ATOM 919 C CA . ARG A 1 121 ? -13.613 24.388 -0.491 1.00 50.66 121 ARG A CA 1
ATOM 920 C C . ARG A 1 121 ? -14.416 25.061 -1.615 1.00 50.66 121 ARG A C 1
ATOM 922 O O . ARG A 1 121 ? -13.854 25.226 -2.691 1.00 50.66 121 ARG A O 1
ATOM 929 N N . ASP A 1 122 ? -15.630 25.556 -1.361 1.00 53.53 122 ASP A N 1
ATOM 930 C CA . ASP A 1 122 ? -16.519 26.028 -2.444 1.00 53.53 122 ASP A CA 1
ATOM 931 C C . ASP A 1 122 ? -16.705 27.555 -2.541 1.00 53.53 122 ASP A C 1
ATOM 933 O O . ASP A 1 122 ? -17.546 28.029 -3.299 1.00 53.53 122 ASP A O 1
ATOM 937 N N . GLN A 1 123 ? -15.905 28.360 -1.836 1.00 52.97 123 GLN A N 1
ATOM 938 C CA . GLN A 1 123 ? -15.866 29.815 -2.050 1.00 52.97 123 GLN A CA 1
ATOM 939 C C . GLN A 1 123 ? -14.429 30.293 -2.231 1.00 52.97 123 GLN A C 1
ATOM 941 O O . GLN A 1 123 ? -13.764 30.702 -1.284 1.00 52.97 123 GLN A O 1
ATOM 946 N N . TRP A 1 124 ? -13.961 30.250 -3.474 1.00 45.56 124 TRP A N 1
ATOM 947 C CA . TRP A 1 124 ? -12.858 31.090 -3.925 1.00 45.56 124 TRP A CA 1
ATOM 948 C C . TRP A 1 124 ? -13.411 32.065 -4.967 1.00 45.56 124 TRP A C 1
ATOM 950 O O . TRP A 1 124 ? -13.758 31.622 -6.063 1.00 45.56 124 TRP A O 1
ATOM 960 N N . PRO A 1 125 ? -13.496 33.379 -4.696 1.00 48.78 125 PRO A N 1
ATOM 961 C CA . PRO A 1 125 ? -13.398 34.339 -5.779 1.00 48.78 125 PRO A CA 1
ATOM 962 C C . PRO A 1 125 ? -11.966 34.301 -6.332 1.00 48.78 125 PRO A C 1
ATOM 964 O O . PRO A 1 125 ? -10.998 34.069 -5.606 1.00 48.78 125 PRO A O 1
ATOM 967 N N . ILE A 1 126 ? -11.843 34.521 -7.639 1.00 56.91 126 ILE A N 1
ATOM 968 C CA . ILE A 1 126 ? -10.571 34.724 -8.334 1.00 56.91 126 ILE A CA 1
ATOM 969 C C . ILE A 1 126 ? -9.871 35.925 -7.682 1.00 56.91 126 ILE A C 1
ATOM 971 O O . ILE A 1 126 ? -10.259 37.067 -7.914 1.00 56.91 126 ILE A O 1
ATOM 975 N N . ILE A 1 127 ? -8.853 35.679 -6.856 1.00 49.56 127 ILE A N 1
ATOM 976 C CA . ILE A 1 127 ? -7.957 36.730 -6.369 1.00 49.56 127 ILE A CA 1
ATOM 977 C C . ILE A 1 127 ? -6.749 36.756 -7.299 1.00 49.56 127 ILE A C 1
ATOM 979 O O . ILE A 1 127 ? -5.991 35.791 -7.399 1.00 49.56 127 ILE A O 1
ATOM 983 N N . GLN A 1 128 ? -6.604 37.876 -8.006 1.00 53.47 128 GLN A N 1
ATOM 984 C CA . GLN A 1 128 ? -5.422 38.210 -8.788 1.00 53.47 128 GLN A CA 1
ATOM 985 C C . GLN A 1 128 ? -4.175 38.145 -7.900 1.00 53.47 128 GLN A C 1
ATOM 987 O O . GLN A 1 128 ? -4.116 38.742 -6.827 1.00 53.47 128 GLN A O 1
ATOM 992 N N . ALA A 1 129 ? -3.174 37.411 -8.375 1.00 49.16 129 ALA A N 1
ATOM 993 C CA . ALA A 1 129 ? -1.883 37.270 -7.732 1.00 49.16 129 ALA A CA 1
ATOM 994 C C . ALA A 1 129 ? -1.154 38.618 -7.672 1.00 49.16 129 ALA A C 1
ATOM 996 O O . ALA A 1 129 ? -0.665 39.096 -8.694 1.00 49.16 129 ALA A O 1
ATOM 997 N N . GLN A 1 130 ? -1.031 39.195 -6.475 1.00 52.97 130 GLN A N 1
ATOM 998 C CA . GLN A 1 130 ? -0.009 40.195 -6.177 1.00 52.97 130 GLN A CA 1
ATOM 999 C C . GLN A 1 130 ? 0.542 40.020 -4.755 1.00 52.97 130 GLN A C 1
ATOM 1001 O O . GLN A 1 130 ? -0.189 39.785 -3.796 1.00 52.97 130 GLN A O 1
ATOM 1006 N N . SER A 1 131 ? 1.858 40.217 -4.668 1.00 51.19 131 SER A N 1
ATOM 1007 C CA . SER A 1 131 ? 2.746 40.277 -3.501 1.00 51.19 131 SER A CA 1
ATOM 1008 C C . SER A 1 131 ? 3.262 38.950 -2.924 1.00 51.19 131 SER A C 1
ATOM 1010 O O . SER A 1 131 ? 2.623 38.203 -2.191 1.00 51.19 131 SER A O 1
ATOM 1012 N N . VAL A 1 132 ? 4.519 38.717 -3.295 1.00 47.81 132 VAL A N 1
ATOM 1013 C CA . VAL A 1 132 ? 5.480 37.742 -2.795 1.00 47.81 132 VAL A CA 1
ATOM 1014 C C . VAL A 1 132 ? 5.653 37.925 -1.283 1.00 47.81 132 VAL A C 1
ATOM 1016 O O . VAL A 1 132 ? 6.332 38.845 -0.833 1.00 47.81 132 VAL A O 1
ATOM 1019 N N . GLY A 1 133 ? 5.042 37.046 -0.491 1.00 46.84 133 GLY A N 1
ATOM 1020 C CA . GLY A 1 133 ? 5.404 36.849 0.910 1.00 46.84 133 GLY A CA 1
ATOM 1021 C C . GLY A 1 133 ? 6.631 35.944 0.985 1.00 46.84 133 GLY A C 1
ATOM 1022 O O . GLY A 1 133 ? 6.615 34.833 0.459 1.00 46.84 133 GLY A O 1
ATOM 1023 N N . ALA A 1 134 ? 7.706 36.437 1.597 1.00 51.38 134 ALA A N 1
ATOM 1024 C CA . ALA A 1 134 ? 8.958 35.710 1.771 1.00 51.38 134 ALA A CA 1
ATOM 1025 C C . ALA A 1 134 ? 8.740 34.331 2.432 1.00 51.38 134 ALA A C 1
ATOM 1027 O O . ALA A 1 134 ? 7.909 34.212 3.338 1.00 51.38 134 ALA A O 1
ATOM 1028 N N . PRO A 1 135 ? 9.498 33.290 2.034 1.00 50.78 135 PRO A N 1
ATOM 1029 C CA . PRO A 1 135 ? 9.436 31.997 2.693 1.00 50.78 135 PRO A CA 1
ATOM 1030 C C . PRO A 1 135 ? 9.890 32.163 4.144 1.00 50.78 135 PRO A C 1
ATOM 1032 O O . PRO A 1 135 ? 11.063 32.409 4.427 1.00 50.78 135 PRO A O 1
ATOM 1035 N N . THR A 1 136 ? 8.961 32.013 5.084 1.00 57.53 136 THR A N 1
ATOM 1036 C CA . THR A 1 136 ? 9.306 31.783 6.481 1.00 57.53 136 THR A CA 1
ATOM 1037 C C . THR A 1 136 ? 9.990 30.424 6.550 1.00 57.53 136 THR A C 1
ATOM 1039 O O . THR A 1 136 ? 9.356 29.370 6.535 1.00 57.53 136 THR A O 1
ATOM 1042 N N . TYR A 1 137 ? 11.322 30.447 6.560 1.00 54.03 137 TYR A N 1
ATOM 1043 C CA . TYR A 1 137 ? 12.153 29.294 6.872 1.00 54.03 137 TYR A CA 1
ATOM 1044 C C . TYR A 1 137 ? 11.690 28.736 8.219 1.00 54.03 137 TYR A C 1
ATOM 1046 O O . TYR A 1 137 ? 11.956 29.310 9.275 1.00 54.03 137 TYR A O 1
ATOM 1054 N N . ARG A 1 138 ? 10.937 27.635 8.181 1.00 59.12 138 ARG A N 1
ATOM 1055 C CA . ARG A 1 138 ? 10.624 26.852 9.368 1.00 59.12 138 ARG A CA 1
ATOM 1056 C C . ARG A 1 138 ? 11.864 26.002 9.630 1.00 59.12 138 ARG A C 1
ATOM 1058 O O . ARG A 1 138 ? 12.109 25.081 8.849 1.00 59.12 138 ARG A O 1
ATOM 1065 N N . PRO A 1 139 ? 12.674 26.306 10.660 1.00 60.34 139 PRO A N 1
ATOM 1066 C CA . PRO A 1 139 ? 13.847 25.501 10.942 1.00 60.34 139 PRO A CA 1
ATOM 1067 C C . PRO A 1 139 ? 13.419 24.040 11.150 1.00 60.34 139 PRO A C 1
ATOM 1069 O O . PRO A 1 139 ? 12.338 23.791 11.704 1.00 60.34 139 PRO A O 1
ATOM 1072 N N . PRO A 1 140 ? 14.233 23.068 10.702 1.00 60.81 140 PRO A N 1
ATOM 1073 C CA . PRO A 1 140 ? 13.978 21.662 10.974 1.00 60.81 140 PRO A CA 1
ATOM 1074 C C . PRO A 1 140 ? 13.823 21.487 12.482 1.00 60.81 140 PRO A C 1
ATOM 1076 O O . PRO A 1 140 ? 14.512 22.157 13.251 1.00 60.81 140 PRO A O 1
ATOM 1079 N N . ALA A 1 141 ? 12.893 20.622 12.892 1.00 60.44 141 ALA A N 1
ATOM 1080 C CA . ALA A 1 141 ? 12.587 20.321 14.285 1.00 60.44 141 ALA A CA 1
ATOM 1081 C C . ALA A 1 141 ? 13.846 19.826 15.020 1.00 60.44 141 ALA A C 1
ATOM 1083 O O . ALA A 1 141 ? 14.098 18.628 15.146 1.00 60.44 141 ALA A O 1
ATOM 1084 N N . GLY A 1 142 ? 14.657 20.776 15.482 1.00 51.06 142 GLY A N 1
ATOM 1085 C CA . GLY A 1 142 ? 15.782 20.553 16.361 1.00 51.06 142 GLY A CA 1
ATOM 1086 C C . GLY A 1 142 ? 15.259 19.874 17.612 1.00 51.06 142 GLY A C 1
ATOM 1087 O O . GLY A 1 142 ? 14.177 20.201 18.108 1.00 51.06 142 GLY A O 1
ATOM 1088 N N . ARG A 1 143 ? 16.009 18.871 18.067 1.00 60.47 143 ARG A N 1
ATOM 1089 C CA . ARG A 1 143 ? 15.704 18.056 19.241 1.00 60.47 143 ARG A CA 1
ATOM 1090 C C . ARG A 1 143 ? 15.167 18.957 20.346 1.00 60.47 143 ARG A C 1
ATOM 1092 O O . ARG A 1 143 ? 15.876 19.834 20.834 1.00 60.47 143 ARG A O 1
ATOM 1099 N N . ARG A 1 144 ? 13.902 18.734 20.711 1.00 63.50 144 ARG A N 1
ATOM 1100 C CA . ARG A 1 144 ? 13.273 19.340 21.886 1.00 63.50 144 ARG A CA 1
ATOM 1101 C C . ARG A 1 144 ? 14.291 19.211 23.030 1.00 63.50 144 ARG A C 1
ATOM 1103 O O . ARG A 1 144 ? 14.764 18.087 23.225 1.00 63.50 144 ARG A O 1
ATOM 1110 N N . PRO A 1 145 ? 14.689 20.302 23.714 1.00 62.41 145 PRO A N 1
ATOM 1111 C CA . PRO A 1 145 ? 15.696 20.226 24.765 1.00 62.41 145 PRO A CA 1
ATOM 1112 C C . PRO A 1 145 ? 15.268 19.122 25.723 1.00 62.41 145 PRO A C 1
ATOM 1114 O O . PRO A 1 145 ? 14.127 19.125 26.198 1.00 62.41 145 PRO A O 1
ATOM 1117 N N . GLN A 1 146 ? 16.131 18.118 25.897 1.00 64.62 146 GLN A N 1
ATOM 1118 C CA . GLN A 1 146 ? 15.844 17.019 26.803 1.00 64.62 146 GLN A CA 1
ATOM 1119 C C . GLN A 1 146 ? 15.654 17.648 28.176 1.00 64.62 146 GLN A C 1
ATOM 1121 O O . GLN A 1 146 ? 16.593 18.184 28.763 1.00 64.62 146 GLN A O 1
ATOM 1126 N N . ARG A 1 147 ? 14.400 17.673 28.638 1.00 68.12 147 ARG A N 1
ATOM 1127 C CA . ARG A 1 147 ? 14.066 18.117 29.985 1.00 68.12 147 ARG A CA 1
ATOM 1128 C C . ARG A 1 147 ? 14.934 17.276 30.911 1.00 68.12 147 ARG A C 1
ATOM 1130 O O . ARG A 1 147 ? 14.870 16.049 30.823 1.00 68.12 147 ARG A O 1
ATOM 1137 N N . ALA A 1 148 ? 15.756 17.932 31.730 1.00 75.69 148 ALA A N 1
ATOM 1138 C CA . ALA A 1 148 ? 16.551 17.255 32.745 1.00 75.69 148 ALA A CA 1
ATOM 1139 C C . ALA A 1 148 ? 15.655 16.247 33.488 1.00 75.69 148 ALA A C 1
ATOM 1141 O O . ALA A 1 148 ? 14.474 16.555 33.699 1.00 75.69 148 ALA A O 1
ATOM 1142 N N . PRO A 1 149 ? 16.161 15.048 33.825 1.00 76.44 149 PRO A N 1
ATOM 1143 C CA . PRO A 1 149 ? 15.357 14.007 34.447 1.00 76.44 149 PRO A CA 1
ATOM 1144 C C . PRO A 1 149 ? 14.791 14.536 35.766 1.00 76.44 149 PRO A C 1
ATOM 1146 O O . PRO A 1 149 ? 15.482 14.605 36.779 1.00 76.44 149 PRO A O 1
ATOM 1149 N N . SER A 1 150 ? 13.528 14.962 35.747 1.00 78.56 150 SER A N 1
ATOM 1150 C CA . SER A 1 150 ? 12.828 15.368 36.958 1.00 78.56 150 SER A CA 1
ATOM 1151 C C . SER A 1 150 ? 12.664 14.134 37.841 1.00 78.56 150 SER A C 1
ATOM 1153 O O . SER A 1 150 ? 12.293 13.080 37.307 1.00 78.56 150 SER A O 1
ATOM 1155 N N . PRO A 1 151 ? 12.889 14.237 39.160 1.00 83.38 151 PRO A N 1
ATOM 1156 C CA . PRO A 1 151 ? 12.708 13.107 40.055 1.00 83.38 151 PRO A CA 1
ATOM 1157 C C . PRO A 1 151 ? 11.272 12.587 39.927 1.00 83.38 151 PRO A C 1
ATOM 1159 O O . PRO A 1 151 ? 10.298 13.331 40.054 1.00 83.38 151 PRO A O 1
ATOM 1162 N N . VAL A 1 152 ? 11.140 11.302 39.602 1.00 89.94 152 VAL A N 1
ATOM 1163 C CA . VAL A 1 152 ? 9.839 10.663 39.409 1.00 89.94 152 VAL A CA 1
ATOM 1164 C C . VAL A 1 152 ? 9.193 10.465 40.778 1.00 89.94 152 VAL A C 1
ATOM 1166 O O . VAL A 1 152 ? 9.649 9.640 41.570 1.00 89.94 152 VAL A O 1
ATOM 1169 N N . VAL A 1 153 ? 8.136 11.234 41.047 1.00 93.00 153 VAL A N 1
ATOM 1170 C CA . VAL A 1 153 ? 7.303 11.122 42.252 1.00 93.00 153 VAL A CA 1
ATOM 1171 C C . VAL A 1 153 ? 6.181 10.116 41.996 1.00 93.00 153 VAL A C 1
ATOM 1173 O O . VAL A 1 153 ? 5.415 10.245 41.032 1.00 93.00 153 VAL A O 1
ATOM 1176 N N . CYS A 1 154 ? 6.028 9.130 42.877 1.00 92.44 154 CYS A N 1
ATOM 1177 C CA . CYS A 1 154 ? 4.917 8.196 42.801 1.00 92.44 154 CYS A CA 1
ATOM 1178 C C . CYS A 1 154 ? 3.589 8.905 43.097 1.00 92.44 154 CYS A C 1
ATOM 1180 O O . CYS A 1 154 ? 3.357 9.384 44.202 1.00 92.44 154 CYS A O 1
ATOM 1182 N N . ARG A 1 155 ? 2.649 8.891 42.145 1.00 89.00 155 ARG A N 1
ATOM 1183 C CA . ARG A 1 155 ? 1.313 9.491 42.335 1.00 89.00 155 ARG A CA 1
ATOM 1184 C C . ARG A 1 155 ? 0.414 8.747 43.335 1.00 89.00 155 ARG A C 1
ATOM 1186 O O . ARG A 1 155 ? -0.668 9.232 43.637 1.00 89.00 155 ARG A O 1
ATOM 1193 N N . ARG A 1 156 ? 0.825 7.566 43.817 1.00 88.94 156 ARG A N 1
ATOM 1194 C CA . ARG A 1 156 ? 0.062 6.761 44.789 1.00 88.94 156 ARG A CA 1
ATOM 1195 C C . ARG A 1 156 ? 0.508 7.003 46.234 1.00 88.94 156 ARG A C 1
ATOM 1197 O O . ARG A 1 156 ? -0.354 7.147 47.094 1.00 88.94 156 ARG A O 1
ATOM 1204 N N . CYS A 1 157 ? 1.817 7.043 46.498 1.00 90.62 157 CYS A N 1
ATOM 1205 C CA . CYS A 1 157 ? 2.374 7.197 47.851 1.00 90.62 157 CYS A CA 1
ATOM 1206 C C . CYS A 1 157 ? 3.182 8.488 48.070 1.00 90.62 157 CYS A C 1
ATOM 1208 O O . CYS A 1 157 ? 3.546 8.774 49.203 1.00 90.62 157 CYS A O 1
ATOM 1210 N N . GLY A 1 158 ? 3.486 9.258 47.021 1.00 89.75 158 GLY A N 1
ATOM 1211 C CA . GLY A 1 158 ? 4.275 10.493 47.110 1.00 89.75 158 GLY A CA 1
ATOM 1212 C C . GLY A 1 158 ? 5.791 10.293 47.236 1.00 89.75 158 GLY A C 1
ATOM 1213 O O . GLY A 1 158 ? 6.528 11.272 47.212 1.00 89.75 158 GLY A O 1
ATOM 1214 N N . VAL A 1 159 ? 6.276 9.051 47.334 1.00 90.88 159 VAL A N 1
ATOM 1215 C CA . VAL A 1 159 ? 7.711 8.745 47.468 1.00 90.88 159 VAL A CA 1
ATOM 1216 C C . VAL A 1 159 ? 8.421 8.844 46.111 1.00 90.88 159 VAL A C 1
ATOM 1218 O O . VAL A 1 159 ? 7.856 8.484 45.072 1.00 90.88 159 VAL A O 1
ATOM 1221 N N . LEU A 1 160 ? 9.661 9.339 46.116 1.00 93.12 160 LEU A N 1
ATOM 1222 C CA . LEU A 1 160 ? 10.520 9.434 44.932 1.00 93.12 160 LEU A CA 1
ATOM 1223 C C . LEU A 1 160 ? 11.077 8.064 44.514 1.00 93.12 160 LEU A C 1
ATOM 1225 O O . LEU A 1 160 ? 11.229 7.160 45.331 1.00 93.12 160 LEU A O 1
ATOM 1229 N N . GLY A 1 161 ? 11.409 7.916 43.230 1.00 92.38 161 GLY A N 1
ATOM 1230 C CA . GLY A 1 161 ? 12.155 6.760 42.711 1.00 92.38 161 GLY A CA 1
ATOM 1231 C C . GLY A 1 161 ? 11.311 5.682 42.028 1.00 92.38 161 GLY A C 1
ATOM 1232 O O . GLY A 1 161 ? 11.869 4.722 41.507 1.00 92.38 161 GLY A O 1
ATOM 1233 N N . HIS A 1 162 ? 9.982 5.830 41.967 1.00 92.81 162 HIS A N 1
ATOM 1234 C CA . HIS A 1 162 ? 9.119 4.924 41.202 1.00 92.81 162 HIS A CA 1
ATOM 1235 C C . HIS A 1 162 ? 7.846 5.608 40.681 1.00 92.81 162 HIS A C 1
ATOM 1237 O O . HIS A 1 162 ? 7.348 6.576 41.252 1.00 92.81 162 HIS A O 1
ATOM 1243 N N . ILE A 1 163 ? 7.282 5.076 39.592 1.00 93.00 163 ILE A N 1
ATOM 1244 C CA . ILE A 1 163 ? 5.946 5.452 39.103 1.00 93.00 163 ILE A CA 1
ATOM 1245 C C . ILE A 1 163 ? 4.857 4.656 39.833 1.00 93.00 163 ILE A C 1
ATOM 1247 O O . ILE A 1 163 ? 5.104 3.556 40.318 1.00 93.00 163 ILE A O 1
ATOM 1251 N N . ALA A 1 164 ? 3.616 5.153 39.830 1.00 90.38 164 ALA A N 1
ATOM 1252 C CA . ALA A 1 164 ? 2.480 4.515 40.512 1.00 90.38 164 ALA A CA 1
ATOM 1253 C C . ALA A 1 164 ? 2.220 3.045 40.112 1.00 90.38 164 ALA A C 1
ATOM 1255 O O . ALA A 1 164 ? 1.628 2.306 40.895 1.00 90.38 164 ALA A O 1
ATOM 1256 N N . ARG A 1 165 ? 2.674 2.619 38.922 1.00 88.75 165 ARG A N 1
ATOM 1257 C CA . ARG A 1 165 ? 2.601 1.221 38.459 1.00 88.75 165 ARG A CA 1
ATOM 1258 C C . ARG A 1 165 ? 3.505 0.274 39.256 1.00 88.75 165 ARG A C 1
ATOM 1260 O O . ARG A 1 165 ? 3.122 -0.867 39.460 1.00 88.75 165 ARG A O 1
ATOM 1267 N N . ASN A 1 166 ? 4.642 0.765 39.749 1.00 91.69 166 ASN A N 1
ATOM 1268 C CA . ASN A 1 166 ? 5.632 -0.011 40.508 1.00 91.69 166 ASN A CA 1
ATOM 1269 C C . ASN A 1 166 ? 5.503 0.222 42.024 1.00 91.69 166 ASN A C 1
ATOM 1271 O O . ASN A 1 166 ? 6.433 -0.033 42.782 1.00 91.69 166 ASN A O 1
ATOM 1275 N N . CYS A 1 167 ? 4.380 0.779 42.477 1.00 91.62 167 CYS A N 1
ATOM 1276 C CA . CYS A 1 167 ? 4.173 1.078 43.886 1.00 91.62 167 CYS A CA 1
ATOM 1277 C C . CYS A 1 167 ? 3.724 -0.184 44.633 1.00 91.62 167 CYS A C 1
ATOM 1279 O O . CYS A 1 167 ? 2.673 -0.739 44.316 1.00 91.62 167 CYS A O 1
ATOM 1281 N N . ALA A 1 168 ? 4.480 -0.592 45.655 1.00 91.50 168 ALA A N 1
ATOM 1282 C CA . ALA A 1 168 ? 4.133 -1.726 46.517 1.00 91.50 168 ALA A CA 1
ATOM 1283 C C . ALA A 1 168 ? 2.919 -1.453 47.432 1.00 91.50 168 ALA A C 1
ATOM 1285 O O . ALA A 1 168 ? 2.348 -2.376 48.009 1.00 91.50 168 ALA A O 1
ATOM 1286 N N . SER A 1 169 ? 2.502 -0.190 47.583 1.00 87.00 169 SER A N 1
ATOM 1287 C CA . SER A 1 169 ? 1.332 0.170 48.387 1.00 87.00 169 SER A CA 1
ATOM 1288 C C . SER A 1 169 ? 0.030 -0.322 47.742 1.00 87.00 169 SER A C 1
ATOM 1290 O O . SER A 1 169 ? -0.166 -0.194 46.524 1.00 87.00 169 SER A O 1
ATOM 1292 N N . LYS A 1 170 ? -0.899 -0.810 48.582 1.00 80.94 170 LYS A N 1
ATOM 1293 C CA . LYS A 1 170 ? -2.255 -1.209 48.171 1.00 80.94 170 LYS A CA 1
ATOM 1294 C C . LYS A 1 170 ? -2.905 -0.083 47.345 1.00 80.94 170 LYS A C 1
ATOM 1296 O O . LYS A 1 170 ? -2.749 1.091 47.696 1.00 80.94 170 LYS A O 1
ATOM 1301 N N . PRO A 1 171 ? -3.591 -0.397 46.230 1.00 74.88 171 PRO A N 1
ATOM 1302 C CA . PRO A 1 171 ? -4.270 0.619 45.439 1.00 74.88 171 PRO A CA 1
ATOM 1303 C C . PRO A 1 171 ? -5.283 1.344 46.326 1.00 74.88 171 PRO A C 1
ATOM 1305 O O . PRO A 1 171 ? -6.076 0.703 47.013 1.00 74.88 171 PRO A O 1
ATOM 1308 N N . ARG A 1 172 ? -5.265 2.683 46.314 1.00 68.62 172 ARG A N 1
ATOM 1309 C CA . ARG A 1 172 ? -6.393 3.447 46.847 1.00 68.62 172 ARG A CA 1
ATOM 1310 C C . ARG A 1 172 ? -7.586 3.096 45.965 1.00 68.62 172 ARG A C 1
ATOM 1312 O O . ARG A 1 172 ? -7.608 3.490 44.803 1.00 68.62 172 ARG A O 1
ATOM 1319 N N . GLN A 1 173 ? -8.527 2.321 46.494 1.00 66.88 173 GLN A N 1
ATOM 1320 C CA . GLN A 1 173 ? -9.843 2.122 45.895 1.00 66.88 173 GLN A CA 1
ATOM 1321 C C . GLN A 1 173 ? -10.610 3.444 46.026 1.00 66.88 173 GLN A C 1
ATOM 1323 O O . GLN A 1 173 ? -11.486 3.607 46.864 1.00 66.88 173 GLN A O 1
ATOM 1328 N N . GLY A 1 174 ? -10.182 4.449 45.264 1.00 63.75 174 GLY A N 1
ATOM 1329 C CA . GLY A 1 174 ? -10.973 5.640 45.022 1.00 63.75 174 GLY A CA 1
ATOM 1330 C C . GLY A 1 174 ? -11.982 5.275 43.952 1.00 63.75 174 GLY A C 1
ATOM 1331 O O . GLY A 1 174 ? -11.590 4.792 42.891 1.00 63.75 174 GLY A O 1
ATOM 1332 N N . ASN A 1 175 ? -13.261 5.465 44.257 1.00 64.38 175 ASN A N 1
ATOM 1333 C CA . ASN A 1 175 ? -14.382 5.333 43.336 1.00 64.38 175 ASN A CA 1
ATOM 1334 C C . ASN A 1 175 ? -14.299 6.425 42.250 1.00 64.38 175 ASN A C 1
ATOM 1336 O O . ASN A 1 175 ? -15.088 7.365 42.229 1.00 64.38 175 ASN A O 1
ATOM 1340 N N . THR A 1 176 ? -13.266 6.374 41.411 1.00 70.75 176 THR A N 1
ATOM 1341 C CA . THR A 1 176 ? -13.095 7.295 40.292 1.00 70.75 176 THR A CA 1
ATOM 1342 C C . THR A 1 176 ? -13.951 6.755 39.162 1.00 70.75 176 THR A C 1
ATOM 1344 O O . THR A 1 176 ? -13.529 5.876 38.412 1.00 70.75 176 THR A O 1
ATOM 1347 N N . VAL A 1 177 ? -15.187 7.237 39.087 1.00 66.31 177 VAL A N 1
ATOM 1348 C CA . VAL A 1 177 ? -16.048 7.015 37.927 1.00 66.31 177 VAL A CA 1
ATOM 1349 C C . VAL A 1 177 ? -15.343 7.656 36.731 1.00 66.31 177 VAL A C 1
ATOM 1351 O O . VAL A 1 177 ? -15.088 8.861 36.730 1.00 66.31 177 VAL A O 1
ATOM 1354 N N . CYS A 1 178 ? -14.941 6.842 35.756 1.00 56.16 178 CYS A N 1
ATOM 1355 C CA . CYS A 1 178 ? -14.461 7.342 34.474 1.00 56.16 178 CYS A CA 1
ATOM 1356 C C . CYS A 1 178 ? -15.670 7.934 33.739 1.00 56.16 178 CYS A C 1
ATOM 1358 O O . CYS A 1 178 ? -16.571 7.179 33.373 1.00 56.16 178 CYS A O 1
ATOM 1360 N N . PHE A 1 179 ? -15.700 9.258 33.587 1.00 50.94 179 PHE A N 1
ATOM 1361 C CA . PHE A 1 179 ? -16.612 9.957 32.680 1.00 50.94 179 PHE A CA 1
ATOM 1362 C C . PHE A 1 179 ? -16.022 9.997 31.270 1.00 50.94 179 PHE A C 1
ATOM 1364 O O . PHE A 1 179 ? -14.779 10.138 31.164 1.00 50.94 179 PHE A O 1
#

Radius of gyration: 30.66 Å; chains: 1; bounding box: 52×72×70 Å

Sequence (179 aa):
MLFSSSTTEEVADDVKVDRVLRQMHPQLQDLVAGSTFSSLKALADVADGLMERVRRRLQYRPPPPKTNQVARDLAYSAHGMPDAMAVPQHSVAVVSALNAGWTPGCAWPLHPGAVQPSY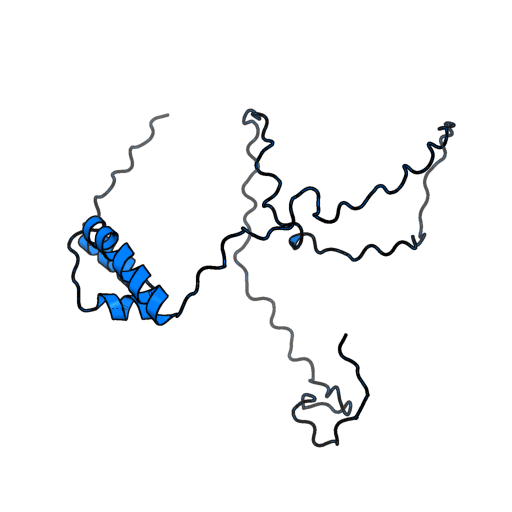HRDQWPIIQAQSVGAPTYRPPAGRRPQRAPSPVVCRRCGVLGHIARNCASKPRQGNTVCF

Organism: Rhipicephalus microplus (NCBI:txid6941)

Foldseek 3Di:
DDDPPPPPPPDQFQVVVVVVLVVDDPVLVVVCVVDDDRHPVRVVVCVVVSVVVVCVVVVDDDDPPPPPPCPPVRPDDPPDPPPDDDDDDDDDDDDDDDDDDDDPDDDDPPPPVNPDPVPPDPDDDDDDDDDDDDDPPPDPPDPDPPDDPDFAAAPQPRDTDDHVVPDPDDGPPDPPPDD

InterPro domains:
  IPR001878 Zinc finger, CCHC-type [PF00098] (153-168)
  IPR001878 Zinc finger, CCHC-type [PS50158] (154-167)
  IPR001878 Zinc finger, CCHC-type [SM00343] (153-169)
  IPR036875 Zinc finger, CCHC-type superfamily [SSF57756] (138-175)

pLDDT: mean 70.83, std 19.04, range [34.62, 97.25]